Protein AF-A0A9E0JUW6-F1 (afdb_monomer_lite)

Foldseek 3Di:
DDDDDPPDPVVLVVVLVCQQPVFDLVNVVQDWDKDKDWDAPDVVHDIDIDIWTAGRRGID

pLDDT: mean 92.52, std 7.18, range [53.41, 98.0]

Radius of gyration: 13.24 Å; chains: 1; bounding box: 24×30×34 Å

Sequence (60 aa):
MSLLAYLSPSWRDEALQRLQTELTPEKMNNVTTSMSNIYKNCPGGSEQFLFVECKDGKVT

Secondary structure (DSSP, 8-state):
-PPPPTTSHHHHHHHHHHHHHH--TTTTTT--EEEEEEE-S-TTS--EEEEEEEETTEE-

Structure (mmCIF, N/CA/C/O backbone):
data_AF-A0A9E0JUW6-F1
#
_entry.id   AF-A0A9E0JUW6-F1
#
loop_
_atom_site.group_PDB
_atom_site.id
_atom_site.type_symbol
_atom_site.label_atom_id
_atom_site.label_alt_id
_atom_site.label_comp_id
_atom_site.label_asym_id
_atom_site.label_entity_id
_atom_site.label_seq_id
_atom_site.pdbx_PDB_ins_code
_atom_site.Cartn_x
_atom_site.Cartn_y
_atom_site.Cartn_z
_atom_site.occupancy
_atom_site.B_iso_or_equiv
_atom_site.auth_seq_id
_atom_site.auth_comp_id
_atom_site.auth_asym_id
_atom_site.auth_atom_id
_atom_site.pdbx_PDB_model_num
ATOM 1 N N . MET A 1 1 ? 5.756 -22.586 0.168 1.00 53.41 1 MET A N 1
ATOM 2 C CA . MET A 1 1 ? 5.511 -21.144 -0.043 1.00 53.41 1 MET A CA 1
ATOM 3 C C . MET A 1 1 ? 6.104 -20.774 -1.388 1.00 53.41 1 MET A C 1
ATOM 5 O O . MET A 1 1 ? 7.308 -20.914 -1.555 1.00 53.41 1 MET A O 1
ATOM 9 N N . SER A 1 2 ? 5.275 -20.424 -2.369 1.00 71.00 2 SER A N 1
ATOM 10 C CA . SER A 1 2 ? 5.757 -19.916 -3.656 1.00 71.00 2 SER A CA 1
ATOM 11 C C . SER A 1 2 ? 6.286 -18.496 -3.469 1.00 71.00 2 SER A C 1
ATOM 13 O O . SER A 1 2 ? 5.617 -17.670 -2.849 1.00 71.00 2 SER A O 1
ATOM 15 N N . LEU A 1 3 ? 7.476 -18.210 -3.993 1.00 86.56 3 LEU A N 1
ATOM 16 C CA . LEU A 1 3 ? 8.002 -16.847 -4.050 1.00 86.56 3 LEU A CA 1
ATOM 17 C C . LEU A 1 3 ? 7.108 -16.014 -4.978 1.00 86.56 3 LEU A C 1
ATOM 19 O O . LEU A 1 3 ? 6.917 -16.372 -6.139 1.00 86.56 3 LEU A O 1
ATOM 23 N N . LEU A 1 4 ? 6.546 -14.921 -4.461 1.00 93.25 4 LEU A N 1
ATOM 24 C CA . LEU A 1 4 ? 5.800 -13.959 -5.270 1.00 93.25 4 LEU A CA 1
ATOM 25 C C . LEU A 1 4 ? 6.797 -13.067 -6.008 1.00 93.25 4 LEU A C 1
ATOM 27 O O . LEU A 1 4 ? 7.715 -12.522 -5.394 1.00 93.25 4 LEU A O 1
ATOM 31 N N . ALA A 1 5 ? 6.623 -12.925 -7.322 1.00 91.56 5 ALA A N 1
ATOM 32 C CA . ALA A 1 5 ? 7.466 -12.047 -8.122 1.00 91.56 5 ALA A CA 1
ATOM 33 C C . ALA A 1 5 ? 7.324 -10.598 -7.633 1.00 91.56 5 ALA A C 1
ATOM 35 O O . ALA A 1 5 ? 6.218 -10.079 -7.524 1.00 91.56 5 ALA A O 1
ATOM 36 N N . TYR A 1 6 ? 8.444 -9.950 -7.321 1.00 89.12 6 TYR A N 1
ATOM 37 C CA . TYR A 1 6 ? 8.439 -8.591 -6.785 1.00 89.12 6 TYR A CA 1
ATOM 38 C C . TYR A 1 6 ? 7.720 -7.620 -7.734 1.00 89.12 6 TYR A C 1
ATOM 40 O O . TYR A 1 6 ? 7.959 -7.646 -8.941 1.00 89.12 6 TYR A O 1
ATOM 48 N N . LEU A 1 7 ? 6.842 -6.780 -7.177 1.00 89.31 7 LEU A N 1
ATOM 49 C CA . LEU A 1 7 ? 5.970 -5.845 -7.906 1.00 89.31 7 LEU A CA 1
ATOM 50 C C . LEU A 1 7 ? 5.001 -6.491 -8.913 1.00 89.31 7 LEU A C 1
ATOM 52 O O . LEU A 1 7 ? 4.392 -5.784 -9.711 1.00 89.31 7 LEU A O 1
ATOM 56 N N . SER A 1 8 ? 4.807 -7.812 -8.882 1.00 91.25 8 SER A N 1
ATOM 57 C CA . SER A 1 8 ? 3.720 -8.431 -9.638 1.00 91.25 8 SER A CA 1
ATOM 58 C C . SER A 1 8 ? 2.360 -8.151 -8.978 1.00 91.25 8 SER A C 1
ATOM 60 O O . SER A 1 8 ? 2.298 -7.860 -7.777 1.00 91.25 8 SER A O 1
ATOM 62 N N . PRO A 1 9 ? 1.244 -8.318 -9.712 1.00 92.25 9 PRO A N 1
ATOM 63 C CA . PRO A 1 9 ? -0.092 -8.220 -9.128 1.00 92.25 9 PRO A CA 1
ATOM 64 C C . PRO A 1 9 ? -0.283 -9.137 -7.912 1.00 92.25 9 PRO A C 1
ATOM 66 O O . PRO A 1 9 ? -0.756 -8.686 -6.877 1.00 92.25 9 PRO A O 1
ATOM 69 N N . SER A 1 10 ? 0.197 -10.384 -7.975 1.00 95.06 10 SER A N 1
ATOM 70 C CA . SER A 1 10 ? 0.087 -11.329 -6.856 1.00 95.06 10 SER A CA 1
ATOM 71 C C . SER A 1 10 ? 0.886 -10.895 -5.623 1.00 95.06 10 SER A C 1
ATOM 73 O O . SER A 1 10 ? 0.472 -11.160 -4.501 1.00 95.06 10 SER A O 1
ATOM 75 N N . TRP A 1 11 ? 2.035 -10.235 -5.815 1.00 93.94 11 TRP A N 1
ATOM 76 C CA . TRP A 1 11 ? 2.814 -9.668 -4.711 1.00 93.94 11 TRP A CA 1
ATOM 77 C C . TRP A 1 11 ? 2.078 -8.504 -4.045 1.00 93.94 11 TRP A C 1
ATOM 79 O O . TRP A 1 11 ? 2.021 -8.441 -2.818 1.00 93.94 11 TRP A O 1
ATOM 89 N N . ARG A 1 12 ? 1.475 -7.617 -4.846 1.00 94.19 12 ARG A N 1
ATOM 90 C CA . ARG A 1 12 ? 0.650 -6.512 -4.344 1.00 94.19 12 ARG A CA 1
ATOM 91 C C . ARG A 1 12 ? -0.550 -7.033 -3.554 1.00 94.19 12 ARG A C 1
ATOM 93 O O . ARG A 1 12 ? -0.822 -6.518 -2.475 1.00 94.19 12 ARG A O 1
ATOM 100 N N . ASP A 1 13 ? -1.249 -8.031 -4.085 1.00 95.25 13 ASP A N 1
ATOM 101 C CA . ASP A 1 13 ? -2.479 -8.558 -3.485 1.00 95.25 13 ASP A CA 1
ATOM 102 C C . ASP A 1 13 ? -2.205 -9.226 -2.135 1.00 95.25 13 ASP A C 1
ATOM 104 O O . ASP A 1 13 ? -2.892 -8.943 -1.155 1.00 95.25 13 ASP A O 1
ATOM 108 N N . GLU A 1 14 ? -1.138 -10.024 -2.049 1.00 95.88 14 GLU A N 1
ATOM 109 C CA . GLU A 1 14 ? -0.675 -10.594 -0.780 1.00 95.88 14 GLU A CA 1
ATOM 110 C C . GLU A 1 14 ? -0.274 -9.495 0.219 1.00 95.88 14 GLU A C 1
ATOM 112 O O . GLU A 1 14 ? -0.607 -9.576 1.403 1.00 95.88 14 GLU A O 1
ATOM 117 N N . ALA A 1 15 ? 0.430 -8.450 -0.237 1.00 94.44 15 ALA A N 1
ATOM 118 C CA . ALA A 1 15 ? 0.818 -7.336 0.624 1.00 94.44 15 ALA A CA 1
ATOM 119 C C . ALA A 1 15 ? -0.411 -6.598 1.178 1.00 94.44 15 ALA A C 1
ATOM 121 O O . ALA A 1 15 ? -0.469 -6.341 2.380 1.00 94.44 15 ALA A O 1
ATOM 122 N N . LEU A 1 16 ? -1.411 -6.313 0.337 1.00 95.56 16 LEU A N 1
ATOM 123 C CA . LEU A 1 16 ? -2.662 -5.681 0.757 1.00 95.56 16 LEU A CA 1
ATOM 124 C C . LEU A 1 16 ? -3.418 -6.551 1.767 1.00 95.56 16 LEU A C 1
ATOM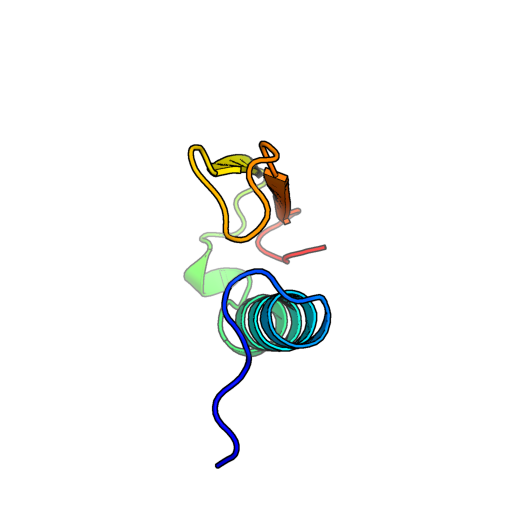 126 O O . LEU A 1 16 ? -3.809 -6.056 2.823 1.00 95.56 16 LEU A O 1
ATOM 130 N N . GLN A 1 17 ? -3.556 -7.851 1.491 1.00 96.25 17 GLN A N 1
ATOM 131 C CA . GLN A 1 17 ? -4.212 -8.789 2.401 1.00 96.25 17 GLN A CA 1
ATOM 132 C C . GLN A 1 17 ? -3.550 -8.786 3.785 1.00 96.25 17 GLN A C 1
ATOM 134 O O . GLN A 1 17 ? -4.241 -8.733 4.807 1.00 96.25 17 GLN A O 1
ATOM 139 N N . ARG A 1 18 ? -2.214 -8.811 3.840 1.00 96.25 18 ARG A N 1
ATOM 140 C CA . ARG A 1 18 ? -1.468 -8.752 5.105 1.00 96.25 18 ARG A CA 1
ATOM 141 C C . ARG A 1 18 ? -1.638 -7.422 5.813 1.00 96.25 18 ARG A C 1
ATOM 143 O O . ARG A 1 18 ? -1.894 -7.426 7.010 1.00 96.25 18 ARG A O 1
ATOM 150 N N . LEU A 1 19 ? -1.549 -6.299 5.098 1.00 95.69 19 LEU A N 1
ATOM 151 C CA . LEU A 1 19 ? -1.778 -4.975 5.682 1.00 95.69 19 LEU A CA 1
ATOM 152 C C . LEU A 1 19 ? -3.158 -4.905 6.346 1.00 95.69 19 LEU A C 1
ATOM 154 O O . LEU A 1 19 ? -3.255 -4.502 7.498 1.00 95.69 19 LEU A O 1
ATOM 158 N N . GLN A 1 20 ? -4.201 -5.378 5.664 1.00 95.38 20 GLN A N 1
ATOM 159 C CA . GLN A 1 20 ? -5.568 -5.389 6.191 1.00 95.38 20 GLN A CA 1
ATOM 160 C C . GLN A 1 20 ? -5.768 -6.367 7.358 1.00 95.38 20 GLN A C 1
ATOM 162 O O . GLN A 1 20 ? -6.563 -6.097 8.255 1.00 95.38 20 GLN A O 1
ATOM 167 N N . THR A 1 21 ? -5.063 -7.501 7.358 1.00 96.38 21 THR A N 1
ATOM 168 C CA . THR A 1 21 ? -5.222 -8.539 8.391 1.00 96.38 21 THR A CA 1
ATOM 169 C C . THR A 1 21 ? -4.400 -8.238 9.644 1.00 96.38 21 THR A C 1
ATOM 171 O O . THR A 1 21 ? -4.842 -8.496 10.763 1.00 96.38 21 THR A O 1
ATOM 174 N N . GLU A 1 22 ? -3.187 -7.714 9.480 1.00 96.31 22 GLU A N 1
ATOM 175 C CA . GLU A 1 22 ? -2.216 -7.584 10.566 1.00 96.31 22 GLU A CA 1
ATOM 176 C C . GLU A 1 22 ? -2.212 -6.194 11.216 1.00 96.31 22 GLU A C 1
ATOM 178 O O . GLU A 1 22 ? -1.890 -6.089 12.410 1.00 96.31 22 GLU A O 1
ATOM 183 N N . LEU A 1 23 ? -2.577 -5.140 10.473 1.00 95.19 23 LEU A N 1
ATOM 184 C CA . LEU A 1 23 ? -2.678 -3.769 10.979 1.00 95.19 23 LEU A CA 1
ATOM 185 C C . LEU A 1 23 ? -4.117 -3.465 11.394 1.00 95.19 23 LEU A C 1
ATOM 187 O O . LEU A 1 23 ? -4.938 -3.001 10.607 1.00 95.19 23 LEU A O 1
ATOM 191 N N . THR A 1 24 ? -4.418 -3.721 12.664 1.00 95.25 24 THR A N 1
ATOM 192 C CA . THR A 1 24 ? -5.697 -3.317 13.253 1.00 95.25 24 THR A CA 1
ATOM 193 C C . THR A 1 24 ? -5.729 -1.800 13.496 1.00 95.25 24 THR A C 1
ATOM 195 O O . THR A 1 24 ? -4.664 -1.183 13.645 1.00 95.25 24 THR A O 1
ATOM 198 N N . PRO A 1 25 ? -6.922 -1.188 13.611 1.00 96.88 25 PRO A N 1
ATOM 199 C CA . PRO A 1 25 ? -7.056 0.239 13.903 1.00 96.88 25 PRO A CA 1
ATOM 200 C C . PRO A 1 25 ? -6.265 0.703 15.125 1.00 96.88 25 PRO A C 1
ATOM 202 O O . PRO A 1 25 ? -5.643 1.762 15.097 1.00 96.88 25 PRO A O 1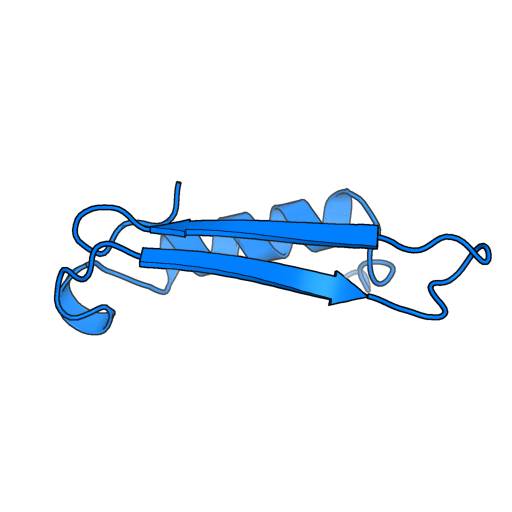
ATOM 205 N N . GLU A 1 26 ? -6.212 -0.115 16.174 1.00 97.00 26 GLU A N 1
ATOM 206 C CA . GLU A 1 26 ? -5.495 0.192 17.410 1.00 97.00 26 GLU A CA 1
ATOM 207 C C . GLU A 1 26 ? -3.982 0.260 17.182 1.00 97.00 26 GLU A C 1
ATOM 209 O O . GLU A 1 26 ? -3.337 1.197 17.649 1.00 97.00 26 GLU A O 1
ATOM 214 N N . LYS A 1 27 ? -3.411 -0.678 16.410 1.00 95.69 27 LYS A N 1
ATOM 215 C CA . LYS A 1 27 ? -1.983 -0.647 16.037 1.00 95.69 27 LYS A CA 1
ATOM 216 C C . LYS A 1 27 ? -1.643 0.583 15.196 1.00 95.69 27 LYS A C 1
ATOM 218 O O . LYS A 1 27 ? -0.538 1.110 15.292 1.00 95.69 27 LYS A O 1
ATOM 223 N N . MET A 1 28 ? -2.603 1.040 14.398 1.00 96.31 28 MET A N 1
ATOM 224 C CA . MET A 1 28 ? -2.500 2.240 13.571 1.00 96.31 28 MET A CA 1
ATOM 225 C C . MET A 1 28 ? -2.901 3.524 14.316 1.00 96.31 28 MET A C 1
ATOM 227 O O . MET A 1 28 ? -2.941 4.588 13.704 1.00 96.31 28 MET A O 1
ATOM 231 N N . ASN A 1 29 ? -3.183 3.468 15.624 1.00 97.06 29 ASN A N 1
ATOM 232 C CA . ASN A 1 29 ? -3.647 4.605 16.432 1.00 97.06 29 ASN A CA 1
ATOM 233 C C . ASN A 1 29 ? -4.882 5.322 15.847 1.00 97.06 29 ASN A C 1
ATOM 235 O O . ASN A 1 29 ? -5.033 6.531 16.009 1.00 97.06 29 ASN A O 1
ATOM 239 N N . ASN A 1 30 ? -5.753 4.589 15.146 1.00 96.81 30 ASN A N 1
ATOM 240 C CA . ASN A 1 30 ? -6.920 5.112 14.427 1.00 96.81 30 ASN A CA 1
ATOM 241 C C . ASN A 1 30 ? -6.586 6.261 13.455 1.00 96.81 30 ASN A C 1
ATOM 243 O O . ASN A 1 30 ? -7.425 7.117 13.177 1.00 96.81 30 ASN A O 1
ATOM 247 N N . VAL A 1 31 ? -5.352 6.307 12.944 1.00 97.44 31 VAL A N 1
ATOM 248 C CA . VAL A 1 31 ? -4.911 7.376 12.047 1.00 97.44 31 VAL A CA 1
ATOM 249 C C . VAL A 1 31 ? -5.638 7.297 10.703 1.00 97.44 31 VAL A C 1
ATOM 251 O O . VAL A 1 31 ? -5.859 6.213 10.167 1.00 97.44 31 VAL A O 1
ATOM 254 N N . THR A 1 32 ? -5.960 8.455 10.130 1.00 98.00 32 THR A N 1
ATOM 255 C CA . THR A 1 32 ? -6.358 8.571 8.723 1.00 98.00 32 THR A CA 1
ATOM 256 C C . THR A 1 32 ? -5.192 9.164 7.945 1.00 98.00 32 THR A C 1
ATOM 258 O O . THR A 1 32 ? -4.727 10.260 8.259 1.00 98.00 32 THR A O 1
ATOM 261 N N . THR A 1 33 ? -4.674 8.422 6.973 1.00 96.69 33 THR A N 1
ATOM 262 C CA . THR A 1 33 ? -3.497 8.809 6.192 1.00 96.69 33 THR A CA 1
ATOM 263 C C . THR A 1 33 ? -3.476 8.090 4.849 1.00 96.69 33 THR A C 1
ATOM 265 O O . THR A 1 33 ? -4.147 7.081 4.656 1.00 96.69 33 THR A O 1
ATOM 268 N N . SER A 1 34 ? -2.663 8.581 3.923 1.00 96.25 34 SER A N 1
ATOM 269 C CA . SER A 1 34 ? -2.401 7.919 2.650 1.00 96.25 34 SER A CA 1
ATOM 270 C C . SER A 1 34 ? -0.926 8.021 2.300 1.00 96.25 34 SER A C 1
ATOM 272 O O . SER A 1 34 ? -0.277 9.016 2.627 1.00 96.25 34 SER A O 1
ATOM 274 N N . MET A 1 35 ? -0.407 7.025 1.590 1.00 95.75 35 MET A N 1
ATOM 275 C CA . MET A 1 35 ? 0.977 6.995 1.134 1.00 95.75 35 MET A CA 1
ATOM 276 C C . MET A 1 35 ? 1.064 6.444 -0.287 1.00 95.75 35 MET A C 1
ATOM 278 O O . MET A 1 35 ? 0.382 5.483 -0.634 1.00 95.75 35 MET A O 1
ATOM 282 N N . SER A 1 36 ? 1.970 7.017 -1.079 1.00 95.75 36 SER A N 1
ATOM 283 C CA . SER A 1 36 ? 2.388 6.465 -2.366 1.00 95.75 36 SER A CA 1
ATOM 284 C C . SER A 1 36 ? 3.859 6.082 -2.304 1.00 95.75 36 SER A C 1
ATOM 286 O O . SER A 1 36 ? 4.723 6.948 -2.162 1.00 95.75 36 SER A O 1
ATOM 288 N N . ASN A 1 37 ? 4.156 4.797 -2.465 1.00 93.75 37 ASN A N 1
ATOM 289 C CA . ASN A 1 37 ? 5.516 4.327 -2.687 1.00 93.75 37 ASN A CA 1
ATOM 290 C C . ASN A 1 37 ? 5.816 4.392 -4.179 1.00 93.75 37 ASN A C 1
ATOM 292 O O . ASN A 1 37 ? 5.164 3.707 -4.964 1.00 93.75 37 ASN A O 1
ATOM 296 N N . ILE A 1 38 ? 6.801 5.201 -4.564 1.00 93.56 38 ILE A N 1
ATOM 297 C CA . ILE A 1 38 ? 7.246 5.323 -5.954 1.00 93.56 38 ILE A CA 1
ATOM 298 C C . ILE A 1 38 ? 8.446 4.404 -6.168 1.00 93.56 38 ILE A C 1
ATOM 300 O O . ILE A 1 38 ? 9.523 4.626 -5.611 1.00 93.56 38 ILE A O 1
ATOM 304 N N . TYR A 1 39 ? 8.260 3.377 -6.989 1.00 91.94 39 TYR A N 1
ATOM 305 C CA . TYR A 1 39 ? 9.305 2.440 -7.372 1.00 91.94 39 TYR A CA 1
ATOM 306 C C . TYR A 1 39 ? 9.954 2.901 -8.672 1.00 91.94 39 TYR A C 1
ATOM 308 O O . TYR A 1 39 ? 9.323 2.962 -9.730 1.00 91.94 39 TYR A O 1
ATOM 316 N N . LYS A 1 40 ? 11.244 3.212 -8.575 1.00 91.88 40 LYS A N 1
ATOM 317 C CA . LYS A 1 40 ? 12.103 3.539 -9.714 1.00 91.88 40 LYS A CA 1
ATOM 318 C C . LYS A 1 40 ? 12.903 2.307 -10.117 1.00 91.88 40 LYS A C 1
ATOM 320 O O . LYS A 1 40 ? 13.204 1.469 -9.268 1.00 91.88 40 LYS A O 1
ATOM 325 N N . ASN A 1 41 ? 13.289 2.227 -11.389 1.00 88.88 41 ASN A N 1
ATOM 326 C CA . ASN A 1 41 ? 14.086 1.122 -11.936 1.00 88.88 41 ASN A CA 1
ATOM 327 C C . ASN A 1 41 ? 13.432 -0.262 -11.731 1.00 88.88 41 ASN A C 1
ATOM 329 O O . ASN A 1 41 ? 14.104 -1.216 -11.339 1.00 88.88 41 ASN A O 1
ATOM 333 N N . CYS A 1 42 ? 12.116 -0.379 -11.950 1.00 87.00 42 CYS A N 1
ATOM 334 C CA . CYS A 1 42 ? 11.420 -1.651 -11.750 1.00 87.00 42 CYS A CA 1
ATOM 335 C C . CYS A 1 42 ? 11.864 -2.716 -12.768 1.00 87.00 42 CYS A C 1
ATOM 337 O O . CYS A 1 42 ? 12.312 -2.379 -13.871 1.00 87.00 42 CYS A O 1
ATOM 339 N N . PRO A 1 43 ? 11.653 -4.009 -12.459 1.00 79.69 43 PRO A N 1
ATOM 340 C CA . PRO A 1 43 ? 11.705 -5.063 -13.467 1.00 7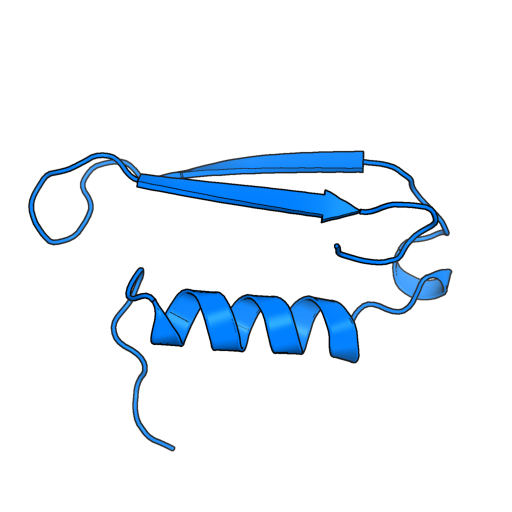9.69 43 PRO A CA 1
ATOM 341 C C . PRO A 1 43 ? 10.792 -4.706 -14.653 1.00 79.69 43 PRO A C 1
ATOM 343 O O . PRO A 1 43 ? 9.611 -4.434 -14.461 1.00 79.69 43 PRO A O 1
ATOM 346 N N . GLY A 1 44 ? 11.343 -4.662 -15.869 1.00 79.75 44 GLY A N 1
ATOM 347 C CA . GLY A 1 44 ? 10.630 -4.209 -17.075 1.00 79.75 44 GLY A CA 1
ATOM 348 C C . GLY A 1 44 ? 10.864 -2.741 -17.462 1.00 79.75 44 GLY A C 1
ATOM 349 O O . GLY A 1 44 ? 10.436 -2.329 -18.534 1.00 79.75 44 GLY A O 1
ATOM 350 N N . GLY A 1 45 ? 11.586 -1.967 -16.644 1.00 81.88 45 GLY A N 1
ATOM 351 C CA . GLY A 1 45 ? 12.070 -0.624 -16.989 1.00 81.88 45 GLY A CA 1
ATOM 352 C C . GLY A 1 45 ? 11.066 0.516 -16.797 1.00 81.88 45 GLY A C 1
ATOM 353 O O . GLY A 1 45 ? 11.424 1.668 -17.025 1.00 81.88 45 GLY A O 1
ATOM 354 N N . SER A 1 46 ? 9.839 0.231 -16.360 1.00 85.62 46 SER A N 1
ATOM 355 C CA . SER A 1 46 ? 8.840 1.252 -16.037 1.00 85.62 46 SER A CA 1
ATOM 356 C C . SER A 1 46 ? 8.927 1.710 -14.580 1.00 85.62 46 SER A C 1
ATOM 358 O O . SER A 1 46 ? 9.348 0.971 -13.686 1.00 85.62 46 SER A O 1
ATOM 360 N N . GLU A 1 47 ? 8.506 2.946 -14.321 1.00 91.81 47 GLU A N 1
ATOM 361 C CA . GLU A 1 47 ? 8.174 3.372 -12.963 1.00 91.81 47 GLU A CA 1
ATOM 362 C C . GLU A 1 47 ? 6.817 2.783 -12.570 1.00 91.81 47 GLU A C 1
ATOM 364 O O . GLU A 1 47 ? 5.892 2.711 -13.381 1.00 91.81 47 GLU A O 1
ATOM 369 N N . GLN A 1 48 ? 6.705 2.346 -11.321 1.00 91.50 48 GLN A N 1
ATOM 370 C CA . GLN A 1 48 ? 5.457 1.854 -10.748 1.00 91.50 48 GLN A CA 1
ATOM 371 C C . GLN A 1 48 ? 5.198 2.569 -9.431 1.00 91.50 48 GLN A C 1
ATOM 373 O O . GLN A 1 48 ? 6.127 3.054 -8.783 1.00 91.50 48 GLN A O 1
ATOM 378 N N . PHE A 1 49 ? 3.942 2.605 -9.002 1.00 92.88 49 PHE A N 1
ATOM 379 C CA . PHE A 1 49 ? 3.608 3.091 -7.674 1.00 92.88 49 PHE A CA 1
ATOM 380 C C . PHE A 1 49 ? 2.666 2.133 -6.955 1.00 92.88 49 PHE A C 1
ATOM 382 O O . PHE A 1 49 ? 1.826 1.481 -7.575 1.00 92.88 49 PHE A O 1
ATOM 389 N N . LEU A 1 50 ? 2.816 2.070 -5.635 1.00 93.25 50 LEU A N 1
ATOM 390 C CA . LEU A 1 50 ? 1.852 1.452 -4.737 1.00 93.25 50 LEU A CA 1
ATOM 391 C C . LEU A 1 50 ? 1.213 2.558 -3.913 1.00 93.25 50 LEU A C 1
ATOM 393 O O . LEU A 1 50 ? 1.901 3.233 -3.149 1.00 93.25 50 LEU A O 1
ATOM 397 N N . PHE A 1 51 ? -0.090 2.728 -4.079 1.00 94.75 51 PHE A N 1
ATOM 398 C CA . PHE A 1 51 ? -0.891 3.597 -3.236 1.00 94.75 51 PHE A CA 1
ATOM 399 C C . PHE A 1 51 ? -1.515 2.777 -2.110 1.00 94.75 51 PHE A C 1
ATOM 401 O O . PHE A 1 51 ? -2.027 1.685 -2.353 1.00 94.75 51 PHE A O 1
ATOM 408 N N . VAL A 1 52 ? -1.451 3.307 -0.894 1.00 95.25 52 VAL A N 1
ATOM 409 C CA . VAL A 1 52 ? -2.087 2.740 0.292 1.00 95.25 52 VAL A CA 1
ATOM 410 C C . VAL A 1 52 ? -2.870 3.854 0.962 1.00 95.25 52 VAL A C 1
ATOM 412 O O . VAL A 1 52 ? -2.296 4.876 1.347 1.00 95.25 52 VAL A O 1
ATOM 415 N N . GLU A 1 53 ? -4.170 3.649 1.113 1.00 97.25 53 GLU A N 1
ATOM 416 C CA . GLU A 1 53 ? -5.026 4.496 1.929 1.00 97.25 53 GLU A CA 1
ATOM 417 C C . GLU A 1 53 ? -5.297 3.800 3.261 1.00 97.25 53 GLU A C 1
ATOM 419 O O . GLU A 1 53 ? -5.380 2.577 3.354 1.00 97.25 53 GLU A O 1
ATOM 424 N N . CYS A 1 54 ? -5.386 4.595 4.318 1.00 97.25 54 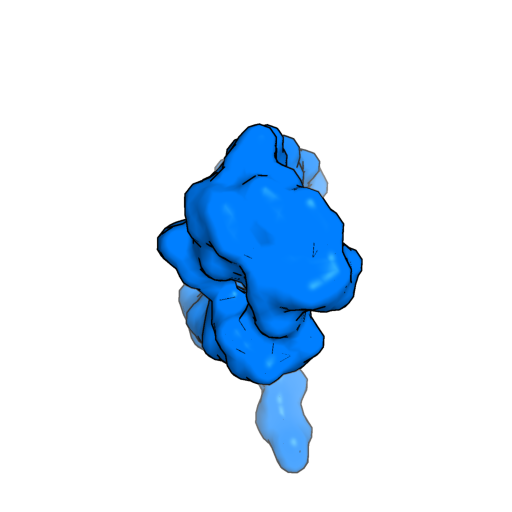CYS A N 1
ATOM 425 C CA . CYS A 1 54 ? -5.799 4.159 5.632 1.00 97.25 54 CYS A CA 1
ATOM 426 C C . CYS A 1 54 ? -6.823 5.155 6.169 1.00 97.25 54 CYS A C 1
ATOM 428 O O . CYS A 1 54 ? -6.547 6.354 6.261 1.00 97.25 54 CYS A O 1
ATOM 430 N N . LYS A 1 55 ? -7.996 4.662 6.552 1.00 97.88 55 LYS A N 1
ATOM 431 C CA . LYS A 1 55 ? -9.073 5.462 7.125 1.00 97.88 55 LYS A CA 1
ATOM 432 C C . LYS A 1 55 ? -9.452 4.915 8.487 1.00 97.88 55 LYS A C 1
ATOM 434 O O . LYS A 1 55 ? -9.769 3.735 8.611 1.00 97.88 55 LYS A O 1
ATOM 439 N N . ASP A 1 56 ? -9.406 5.771 9.503 1.00 97.56 56 ASP A N 1
ATOM 440 C CA . ASP A 1 56 ? -9.676 5.400 10.897 1.00 97.56 56 ASP A CA 1
ATOM 441 C C . ASP A 1 56 ? -8.878 4.151 11.327 1.00 97.56 56 ASP A C 1
ATOM 443 O O . ASP A 1 56 ? -9.395 3.227 11.953 1.00 97.56 56 ASP A O 1
ATOM 447 N N . GLY A 1 57 ? -7.607 4.083 10.918 1.00 96.00 57 GLY A N 1
ATOM 448 C CA . GLY A 1 57 ? -6.711 2.961 11.186 1.00 96.00 57 GLY A CA 1
ATOM 449 C C . GLY A 1 57 ? -6.945 1.696 10.346 1.00 96.00 57 GLY A C 1
ATOM 450 O O . GLY A 1 57 ? -6.271 0.698 10.588 1.00 96.00 57 GLY A O 1
ATOM 451 N N . LYS A 1 58 ? -7.863 1.707 9.369 1.00 97.00 58 LYS A N 1
ATOM 452 C CA . LYS A 1 58 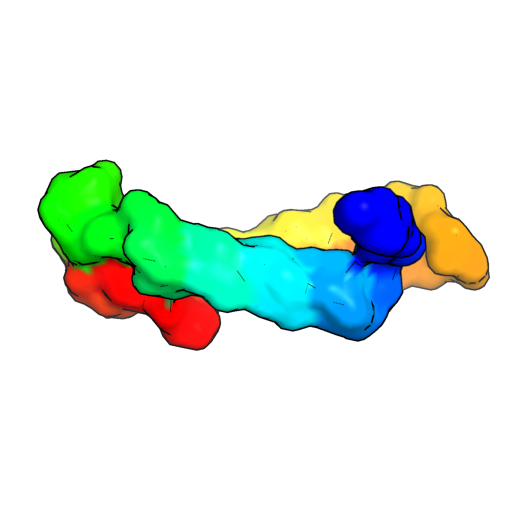? -8.140 0.579 8.460 1.00 97.00 58 LYS A CA 1
ATOM 453 C C . LYS A 1 58 ? -7.575 0.836 7.071 1.00 97.00 58 LYS A C 1
ATOM 455 O O . LYS A 1 58 ? -7.939 1.825 6.443 1.00 97.00 58 LYS A O 1
ATOM 460 N N . VAL A 1 59 ? -6.746 -0.081 6.577 1.00 96.38 59 VAL A N 1
ATOM 461 C CA . VAL A 1 59 ? -6.212 -0.028 5.208 1.00 96.38 59 VAL A CA 1
ATOM 462 C C . VAL A 1 59 ? -7.309 -0.365 4.188 1.00 96.38 59 VAL A C 1
ATOM 464 O O . VAL A 1 59 ? -7.974 -1.397 4.331 1.00 96.38 59 VAL A O 1
ATOM 467 N N . THR A 1 60 ? -7.495 0.490 3.179 1.00 90.31 60 THR A N 1
ATOM 468 C CA . THR A 1 60 ? -8.555 0.405 2.153 1.00 90.31 60 THR A CA 1
ATOM 469 C C 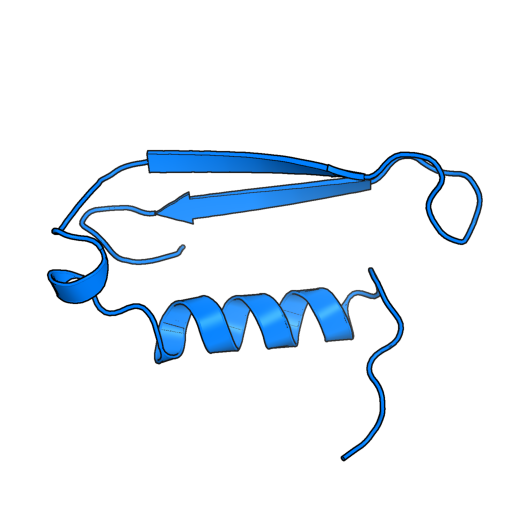. THR A 1 60 ? -8.022 0.178 0.746 1.00 90.31 60 THR A C 1
ATOM 471 O O . THR A 1 60 ? -6.876 0.586 0.447 1.00 90.31 60 THR A O 1
#